Protein AF-A0A538RYV0-F1 (afdb_monomer)

Nearest PDB structures (foldseek):
  5cm3-assembly1_B  TM=8.299E-01  e=2.994E-01  Escherichia coli
  2h27-assembly2_D  TM=7.698E-01  e=1.162E+00  Escherichia coli K-12
  6in7-assembly1_B  TM=7.701E-01  e=1.162E+00  Pseudomonas aeruginosa PAO1
  2efo-assembly1_A  TM=6.725E-01  e=1.086E+00  Sulfurisphaera tokodaii str. 7
  1xsv-assembly1_B  TM=4.747E-01  e=5.512E-01  Staphylococcus aureus

pLDDT: mean 82.25, std 16.79, range [39.62, 97.19]

Sequence (95 aa):
LPVSEKVGAVKRHLLEGTPVSQLCEELGIKPTVFYSWQKLLFENAHLAFDNGRKSKGAEDAKDKKIEQLEAKLQRKNEVLAELMDSSTVLVATAA

Secondary structure (DSSP, 8-state):
--HHHHHHHHHHHHHH---HHHHHHHHT--HHHHHHHHHHHHHHHHHHHS-SHHHHHHHHHHHHHHHHHHHHHHHHHHHHHHHHHHHHHHHTT--

Mean predicted aligned error: 13.31 Å

Radius of gyration: 27.72 Å; Cα contacts (8 Å, |Δi|>4): 23; chains: 1; bounding box: 56×54×54 Å

Solvent-accessible surface area (backbone atoms only — not comparable to full-atom values): 5519 Å² total; per-residue (Å²): 130,59,69,68,55,55,51,49,54,50,45,38,35,76,75,69,63,46,56,66,67,61,56,21,62,78,68,75,48,56,66,71,57,55,52,50,51,51,49,54,47,60,74,48,42,63,63,75,68,52,77,48,70,70,52,51,58,52,49,56,52,48,52,54,49,48,55,53,49,50,53,51,50,51,52,50,52,51,54,48,49,56,48,47,66,65,46,62,64,60,62,72,75,76,117

Foldseek 3Di:
DDPVVLVVLLCCCPPVVDDLVVSCVVVVHDSVVNVVSVVVCVVCVVVVVPPCPVVVVVVVVVVVVVVVVVVVVVVVVVVVVVVVVVCVVPVVVPD

Structure (mmCIF, N/CA/C/O backbone):
data_AF-A0A538RYV0-F1
#
_entry.id   AF-A0A538RYV0-F1
#
loop_
_atom_site.group_PDB
_atom_site.id
_atom_site.type_symbol
_atom_site.label_atom_id
_atom_site.label_alt_id
_atom_site.label_comp_id
_atom_site.label_asym_id
_atom_site.label_entity_id
_atom_site.label_seq_id
_atom_site.pdbx_PDB_ins_code
_atom_site.Cartn_x
_atom_site.Cartn_y
_atom_site.Cartn_z
_atom_site.occupancy
_atom_site.B_iso_or_equiv
_atom_site.auth_seq_id
_atom_site.auth_comp_id
_atom_site.auth_asym_id
_atom_site.auth_atom_id
_atom_site.pdbx_PDB_model_num
ATOM 1 N N . LEU A 1 1 ? -8.231 -10.970 3.765 1.00 82.25 1 LEU A N 1
ATOM 2 C CA . LEU A 1 1 ? -8.798 -9.787 3.084 1.00 82.25 1 LEU A CA 1
ATOM 3 C C . LEU A 1 1 ? -7.932 -9.452 1.871 1.00 82.25 1 LEU A C 1
ATOM 5 O O . LEU A 1 1 ? -6.726 -9.252 2.054 1.00 82.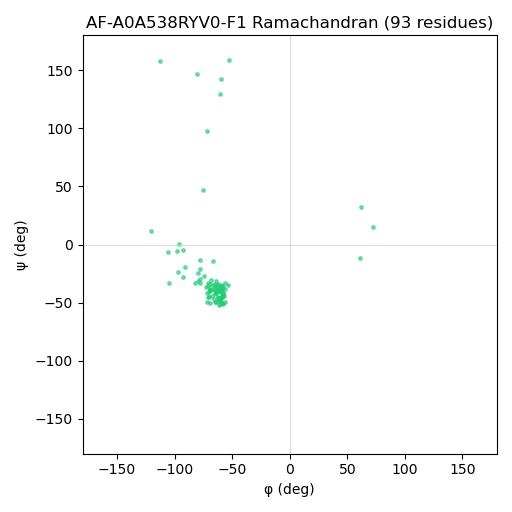25 1 LEU A O 1
ATOM 9 N N . PRO A 1 2 ? -8.500 -9.466 0.655 1.00 91.31 2 PRO A N 1
ATOM 10 C CA . PRO A 1 2 ? -7.880 -8.950 -0.563 1.00 91.31 2 PRO A CA 1
ATOM 11 C C . PRO A 1 2 ? -7.395 -7.503 -0.403 1.00 91.31 2 PRO A C 1
ATOM 13 O O . PRO A 1 2 ? -7.858 -6.766 0.466 1.00 91.31 2 PRO A O 1
ATOM 16 N N . VAL A 1 3 ? -6.456 -7.078 -1.252 1.00 90.06 3 VAL A N 1
ATOM 17 C CA . VAL A 1 3 ? -5.890 -5.716 -1.197 1.00 90.06 3 VAL A CA 1
ATOM 18 C C . VAL A 1 3 ? -6.972 -4.649 -1.389 1.00 90.06 3 VAL A C 1
ATOM 20 O O . VAL A 1 3 ? -6.967 -3.651 -0.673 1.00 90.06 3 VAL A O 1
ATOM 23 N N . SER A 1 4 ? -7.936 -4.887 -2.283 1.00 91.25 4 SER A N 1
ATOM 24 C CA . SER A 1 4 ? -9.070 -3.987 -2.529 1.00 91.25 4 SER A CA 1
ATOM 25 C C . SER A 1 4 ? -9.901 -3.724 -1.271 1.00 91.25 4 SER A C 1
ATOM 27 O O . SER A 1 4 ? -10.234 -2.577 -0.988 1.00 91.25 4 SER A O 1
ATOM 29 N N . GLU A 1 5 ? -10.180 -4.756 -0.474 1.00 93.50 5 GLU A N 1
ATOM 30 C CA . GLU A 1 5 ? -10.942 -4.626 0.773 1.00 93.50 5 GLU A CA 1
ATOM 31 C C . GLU A 1 5 ? -10.164 -3.869 1.851 1.00 93.50 5 GLU A C 1
ATOM 33 O O . GLU A 1 5 ? -10.738 -3.032 2.546 1.00 93.50 5 GLU A O 1
ATOM 38 N N . LYS A 1 6 ? -8.846 -4.095 1.959 1.00 94.25 6 LYS A N 1
ATOM 39 C CA . LYS A 1 6 ? -7.985 -3.332 2.882 1.00 94.25 6 LYS A CA 1
ATOM 40 C C . LYS A 1 6 ? -8.007 -1.842 2.546 1.00 94.25 6 LYS A C 1
ATOM 42 O O . LYS A 1 6 ? -8.197 -1.010 3.429 1.00 94.25 6 LYS A O 1
ATOM 47 N N . VAL A 1 7 ? -7.843 -1.513 1.262 1.00 93.81 7 VAL A N 1
ATOM 48 C CA . VAL A 1 7 ? -7.885 -0.129 0.766 1.00 93.81 7 VAL A CA 1
ATOM 49 C C . VAL A 1 7 ? -9.271 0.476 0.982 1.00 93.81 7 VAL A C 1
ATOM 51 O O . VAL A 1 7 ? -9.369 1.612 1.439 1.00 93.81 7 VAL A O 1
ATOM 54 N N . GLY A 1 8 ? -10.339 -0.285 0.730 1.00 95.12 8 GLY A N 1
ATOM 55 C CA . GLY A 1 8 ? -11.714 0.134 0.993 1.00 95.12 8 GLY A CA 1
ATOM 56 C C . GLY A 1 8 ? -11.959 0.467 2.466 1.00 95.12 8 GLY A C 1
ATOM 57 O O . GLY A 1 8 ? -12.526 1.513 2.766 1.00 95.12 8 GLY A O 1
ATOM 58 N N . ALA A 1 9 ? -11.475 -0.362 3.394 1.00 95.50 9 ALA A N 1
ATOM 59 C CA . ALA A 1 9 ? -11.584 -0.103 4.829 1.00 95.50 9 ALA A CA 1
ATOM 60 C C . ALA A 1 9 ? -10.867 1.195 5.239 1.00 95.50 9 ALA A C 1
ATOM 62 O O . ALA A 1 9 ? -11.445 2.035 5.928 1.00 95.50 9 ALA A O 1
ATOM 63 N N . VAL A 1 10 ? -9.628 1.389 4.774 1.00 95.31 10 VAL A N 1
ATOM 64 C CA . VAL A 1 10 ? -8.856 2.610 5.058 1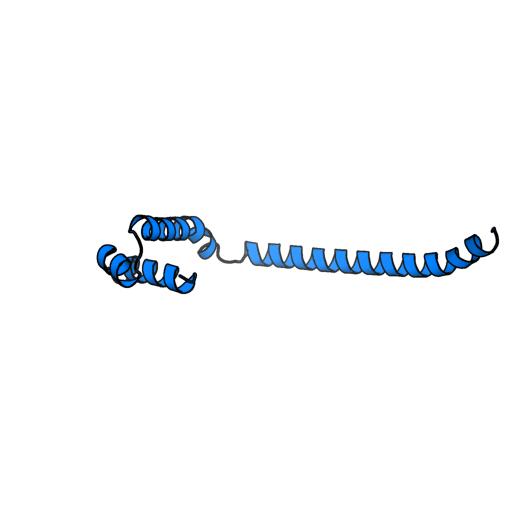.00 95.31 10 VAL A CA 1
ATOM 65 C C . VAL A 1 10 ? -9.526 3.841 4.434 1.00 95.31 10 VAL A C 1
ATOM 67 O O . VAL A 1 10 ? -9.599 4.888 5.075 1.00 95.31 10 VAL A O 1
ATOM 70 N N . LYS A 1 11 ? -10.090 3.715 3.227 1.00 96.00 11 LYS A N 1
ATOM 71 C CA . LYS A 1 11 ? -10.844 4.782 2.555 1.00 96.00 11 LYS A CA 1
ATOM 72 C C . LYS A 1 11 ? -12.085 5.199 3.351 1.00 96.00 11 LYS A C 1
ATOM 74 O O . LYS A 1 11 ? -12.264 6.394 3.568 1.00 96.00 11 LYS A O 1
ATOM 79 N N . ARG A 1 12 ? -12.906 4.244 3.806 1.00 95.75 12 ARG A N 1
ATOM 80 C CA . ARG A 1 12 ? -14.115 4.523 4.608 1.00 95.75 12 ARG A CA 1
ATOM 81 C C . ARG A 1 12 ? -13.778 5.291 5.886 1.00 95.75 12 ARG A C 1
ATOM 83 O O . ARG A 1 12 ? -14.423 6.282 6.209 1.00 95.75 12 ARG A O 1
ATOM 90 N N . HIS A 1 13 ? -12.705 4.905 6.573 1.00 96.12 13 HIS A N 1
ATOM 91 C CA . HIS A 1 13 ? -12.263 5.641 7.755 1.00 96.12 13 HIS A CA 1
ATOM 92 C C . HIS A 1 13 ? -11.819 7.076 7.430 1.00 96.12 13 HIS A C 1
ATOM 94 O O . HIS A 1 13 ? -12.257 8.019 8.082 1.00 96.12 13 HIS A O 1
ATOM 100 N N . LEU A 1 14 ? -10.952 7.244 6.425 1.00 93.62 14 LEU A N 1
ATOM 101 C CA . LEU A 1 14 ? -10.293 8.525 6.151 1.00 93.62 14 LEU A CA 1
ATOM 102 C C . LEU A 1 14 ? -11.164 9.534 5.392 1.00 93.62 14 LEU A C 1
ATOM 104 O O . LEU A 1 14 ? -10.974 10.733 5.570 1.00 93.62 14 LEU A O 1
ATOM 108 N N . LEU A 1 15 ? -12.074 9.075 4.529 1.00 94.94 15 LEU A N 1
ATOM 109 C CA . LEU A 1 15 ? -12.904 9.952 3.691 1.00 94.94 15 LEU A CA 1
ATOM 110 C C . LEU A 1 15 ? -14.346 10.063 4.180 1.00 94.94 15 LEU A C 1
ATOM 112 O O . LEU A 1 15 ? -14.963 11.110 4.012 1.00 94.94 15 LEU A O 1
ATOM 116 N N . GLU A 1 16 ? -14.888 8.994 4.760 1.00 94.69 16 GLU A N 1
ATOM 117 C CA . GLU A 1 16 ? -16.296 8.922 5.172 1.00 94.69 16 GLU A CA 1
ATOM 118 C C . GLU A 1 16 ? -16.448 9.043 6.698 1.00 94.69 16 GLU A C 1
ATOM 120 O O . GLU A 1 16 ? -17.562 9.143 7.206 1.00 94.69 16 GLU A O 1
ATOM 125 N N . GLY A 1 17 ? -15.335 9.060 7.444 1.00 93.56 17 GLY A N 1
ATOM 126 C CA . GLY A 1 17 ? -15.325 9.234 8.896 1.00 93.56 17 GLY A CA 1
ATOM 127 C C . GLY A 1 17 ? -15.823 8.017 9.676 1.00 93.56 17 GLY A C 1
ATOM 128 O O . GLY A 1 17 ? -16.124 8.140 10.863 1.00 93.56 17 GLY A O 1
ATOM 129 N N . THR A 1 18 ? -15.922 6.840 9.045 1.00 95.12 18 THR A N 1
ATOM 130 C CA . THR A 1 18 ? -16.379 5.623 9.729 1.00 95.12 18 THR A CA 1
ATOM 131 C C . THR A 1 18 ? -15.435 5.278 10.890 1.00 95.12 18 THR A C 1
ATOM 133 O O . THR A 1 18 ? -14.220 5.204 10.675 1.00 95.12 18 THR A O 1
ATOM 136 N N . PRO A 1 19 ? -15.936 5.036 12.115 1.00 96.44 19 PRO A N 1
ATOM 137 C CA . PRO A 1 19 ? -15.091 4.675 13.249 1.00 96.44 19 PRO A CA 1
ATOM 138 C C . PRO A 1 19 ? -14.299 3.383 13.016 1.00 96.44 19 PRO A C 1
ATOM 140 O O . PRO A 1 19 ? -14.814 2.403 12.475 1.00 96.44 19 PRO A O 1
ATOM 143 N N . VAL A 1 20 ? -13.050 3.346 13.495 1.00 94.94 20 VAL A N 1
ATOM 144 C CA . VAL A 1 20 ? -12.187 2.154 13.391 1.00 94.94 20 VAL A CA 1
ATOM 145 C C . VAL A 1 20 ? -12.792 0.955 14.123 1.00 94.94 20 VAL A C 1
ATOM 147 O O . VAL A 1 20 ? -12.653 -0.165 13.644 1.00 94.94 20 VAL A O 1
ATOM 150 N N . SER A 1 21 ? -13.478 1.171 15.251 1.00 94.00 21 SER A N 1
ATOM 151 C CA . SER A 1 21 ? -14.157 0.108 16.005 1.00 94.00 21 SER A CA 1
ATOM 152 C C . SER A 1 21 ? -15.195 -0.617 15.150 1.00 94.00 21 SER A C 1
ATOM 154 O O . SER A 1 21 ? -15.118 -1.833 15.013 1.00 94.00 21 SER A O 1
ATOM 156 N N . GLN A 1 22 ? -16.076 0.139 14.492 1.00 96.06 22 GLN A N 1
ATOM 157 C CA . GLN A 1 22 ? -17.096 -0.399 13.596 1.00 96.06 22 GLN A CA 1
ATOM 158 C C . GLN A 1 22 ? -16.465 -1.162 12.421 1.00 96.06 22 GLN A C 1
ATOM 160 O O . GLN A 1 22 ? -16.849 -2.291 12.133 1.00 96.06 22 GLN A O 1
ATOM 165 N N . LEU A 1 23 ? -15.443 -0.589 11.776 1.00 95.44 23 LEU A N 1
ATOM 166 C CA . LEU A 1 23 ? -14.732 -1.258 10.680 1.00 95.44 23 LEU A CA 1
ATOM 167 C C . LEU A 1 23 ? -14.057 -2.560 11.127 1.00 95.44 23 LEU A C 1
ATOM 169 O O . LEU A 1 23 ? -14.024 -3.534 10.378 1.00 95.44 23 LEU A O 1
ATOM 173 N N . CYS A 1 24 ? -13.496 -2.577 12.336 1.00 95.62 24 CYS A N 1
ATOM 174 C CA . CYS A 1 24 ? -12.842 -3.753 12.893 1.00 95.62 24 CYS A CA 1
ATOM 175 C C . CYS A 1 24 ? -13.842 -4.865 13.226 1.00 95.62 24 CYS A C 1
ATOM 177 O O . CYS A 1 24 ? -13.547 -6.028 12.957 1.00 95.62 24 CYS A O 1
ATOM 179 N N . GLU A 1 25 ? -15.016 -4.513 13.755 1.00 96.12 25 GLU A N 1
ATOM 180 C CA . GLU A 1 25 ? -16.113 -5.448 14.022 1.00 96.12 25 GLU A CA 1
ATOM 181 C C . GLU A 1 25 ? -16.675 -6.046 12.727 1.00 96.12 25 GLU A C 1
ATOM 183 O O . GLU A 1 25 ? -16.740 -7.268 12.605 1.00 96.12 25 GLU A O 1
ATOM 188 N N . GLU A 1 26 ? -16.986 -5.212 11.728 1.00 94.62 26 GLU A N 1
ATOM 189 C CA . GLU A 1 26 ? -17.499 -5.651 10.419 1.00 94.62 26 GLU A CA 1
ATOM 190 C C . GLU A 1 26 ? -16.542 -6.616 9.705 1.00 94.62 26 GLU A C 1
ATOM 192 O O . GLU A 1 26 ? -16.968 -7.587 9.081 1.00 94.62 26 GLU A O 1
ATOM 197 N N . LEU A 1 27 ? -15.237 -6.341 9.776 1.00 94.31 27 LEU A N 1
ATOM 198 C CA . LEU A 1 27 ? -14.207 -7.104 9.068 1.00 94.31 27 LEU A CA 1
ATOM 199 C C . LEU A 1 27 ? -13.610 -8.242 9.912 1.00 94.31 27 LEU A C 1
ATOM 201 O O . LEU A 1 27 ? -12.767 -8.987 9.409 1.00 94.31 27 LEU A O 1
ATOM 205 N N . GLY A 1 28 ? -13.995 -8.366 11.186 1.00 95.50 28 GLY A N 1
ATOM 206 C CA . GLY A 1 28 ? -13.449 -9.359 12.114 1.00 95.50 28 GLY A CA 1
ATOM 207 C C . GLY A 1 28 ? -11.945 -9.205 12.374 1.00 95.50 28 GLY A C 1
ATOM 208 O O . GLY A 1 28 ? -11.238 -10.199 12.558 1.00 95.50 28 GLY A O 1
ATOM 209 N N . ILE A 1 29 ? -11.425 -7.975 12.353 1.00 96.44 29 ILE A N 1
ATOM 210 C CA . ILE A 1 29 ? -9.993 -7.681 12.515 1.00 96.44 29 ILE A CA 1
ATOM 211 C C . ILE A 1 29 ? -9.704 -6.940 13.819 1.00 96.44 29 ILE A C 1
ATOM 213 O O . ILE A 1 29 ? -10.552 -6.267 14.391 1.00 96.44 29 ILE A O 1
ATOM 217 N N . LYS A 1 30 ? -8.452 -7.018 14.279 1.00 95.56 30 LYS A N 1
ATOM 218 C CA . LYS A 1 30 ? -7.975 -6.208 15.407 1.00 95.56 30 LYS A CA 1
ATOM 219 C C . LYS A 1 30 ? -7.616 -4.790 14.933 1.00 95.56 30 LYS A C 1
ATOM 221 O O . LYS A 1 30 ? -7.034 -4.665 13.852 1.00 95.56 30 LYS A O 1
ATOM 226 N N . PRO A 1 31 ? -7.807 -3.742 15.758 1.00 95.69 31 PRO A N 1
ATOM 227 C CA . PRO A 1 31 ? -7.409 -2.372 15.413 1.00 95.69 31 PRO A CA 1
ATOM 228 C C . PRO A 1 31 ? -5.937 -2.232 15.004 1.00 95.69 31 PRO A C 1
ATOM 230 O O . PRO A 1 31 ? -5.613 -1.481 14.091 1.00 95.69 31 PRO A O 1
ATOM 233 N N . THR A 1 32 ? -5.034 -3.008 15.614 1.00 96.81 32 THR A N 1
ATOM 234 C CA . THR A 1 32 ? -3.604 -3.025 15.252 1.00 96.81 32 THR A CA 1
ATOM 235 C C . THR A 1 32 ? -3.365 -3.399 13.788 1.00 96.81 32 THR A C 1
ATOM 237 O O . THR A 1 32 ? -2.469 -2.852 13.146 1.00 96.81 32 THR A O 1
ATOM 240 N N . VAL A 1 33 ? -4.191 -4.291 13.237 1.00 95.94 33 VAL A N 1
ATOM 241 C CA . VAL A 1 33 ? -4.129 -4.703 11.832 1.00 95.94 33 VAL A CA 1
ATOM 242 C C . VAL A 1 33 ? -4.598 -3.561 10.930 1.00 95.94 33 VAL A C 1
ATOM 244 O O . VAL A 1 33 ? -3.906 -3.238 9.967 1.00 95.94 33 VAL A O 1
ATOM 247 N N . PHE A 1 34 ? -5.700 -2.891 11.271 1.00 97.19 34 PHE A N 1
ATOM 248 C CA . PHE A 1 34 ? -6.166 -1.710 10.539 1.00 97.19 34 PHE A CA 1
ATOM 249 C C . PHE A 1 34 ? -5.085 -0.617 10.463 1.00 97.19 34 PHE A C 1
ATOM 251 O O . PHE A 1 34 ? -4.740 -0.154 9.374 1.00 97.19 34 PHE A O 1
ATOM 258 N N . TYR A 1 35 ? -4.473 -0.268 11.599 1.00 96.75 35 TYR A N 1
ATOM 259 C CA . TYR A 1 35 ? -3.422 0.753 11.636 1.00 96.75 35 TYR A CA 1
ATOM 260 C C . TYR A 1 35 ? -2.173 0.356 10.840 1.00 96.75 35 TYR A C 1
ATOM 262 O O . TYR A 1 35 ? -1.526 1.217 10.245 1.00 96.75 35 TYR A O 1
ATOM 270 N 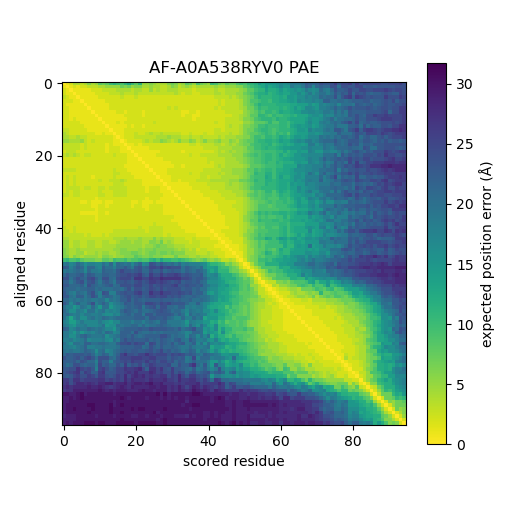N . SER A 1 36 ? -1.844 -0.938 10.757 1.00 96.69 36 SER A N 1
ATOM 271 C CA . SER A 1 36 ? -0.743 -1.401 9.901 1.00 96.69 36 SER A CA 1
ATOM 272 C C . SER A 1 36 ? -1.012 -1.159 8.412 1.00 96.69 36 SER A C 1
ATOM 274 O O . SER A 1 36 ? -0.095 -0.807 7.673 1.00 96.69 36 SER A O 1
ATOM 276 N N . TRP A 1 37 ? -2.267 -1.279 7.966 1.00 96.19 37 TRP A N 1
ATOM 277 C CA . TRP A 1 37 ? -2.640 -0.975 6.583 1.00 96.19 37 TRP A CA 1
ATOM 278 C C . TRP A 1 37 ? -2.615 0.522 6.315 1.00 96.19 37 TRP A C 1
ATOM 280 O O . TRP A 1 37 ? -2.114 0.942 5.276 1.00 96.19 37 TRP A O 1
ATOM 290 N N . GLN A 1 38 ? -3.109 1.325 7.260 1.00 95.19 38 GLN A N 1
ATOM 291 C CA . GLN A 1 38 ? -3.039 2.781 7.171 1.00 95.19 38 GLN A CA 1
ATOM 292 C C . GLN A 1 38 ? -1.581 3.252 7.066 1.00 95.19 38 GLN A C 1
ATOM 294 O O . GLN A 1 38 ? -1.258 4.052 6.191 1.00 95.19 38 GLN A O 1
ATOM 299 N N . LYS A 1 39 ? -0.687 2.704 7.900 1.00 95.69 39 LYS A N 1
ATOM 300 C CA . LYS A 1 39 ? 0.756 2.975 7.843 1.00 95.69 39 LYS A CA 1
ATOM 301 C C . LYS A 1 39 ? 1.338 2.618 6.478 1.00 95.69 39 LYS A C 1
ATOM 303 O O . LYS A 1 39 ? 1.958 3.468 5.849 1.00 95.69 39 LYS A O 1
ATOM 308 N N . LEU A 1 40 ? 1.075 1.403 5.997 1.00 93.81 40 LEU A N 1
ATOM 309 C CA . LEU A 1 40 ? 1.565 0.938 4.700 1.00 93.81 40 LEU A CA 1
ATOM 310 C C . LEU A 1 40 ? 1.073 1.824 3.543 1.00 93.81 40 LEU A C 1
ATOM 312 O O . LEU A 1 40 ? 1.835 2.105 2.620 1.00 93.81 40 LEU A O 1
ATOM 316 N N . LEU A 1 41 ? -0.182 2.284 3.591 1.00 93.19 41 LEU A N 1
ATOM 317 C CA . LEU A 1 41 ? -0.731 3.190 2.583 1.00 93.19 41 LEU A CA 1
ATOM 318 C C . LEU A 1 41 ? 0.060 4.497 2.538 1.00 93.19 41 LEU A C 1
ATOM 320 O O . LEU A 1 41 ? 0.501 4.894 1.465 1.00 93.19 41 LEU A O 1
ATOM 324 N N . PHE A 1 42 ? 0.264 5.153 3.682 1.00 92.69 42 PHE A N 1
ATOM 325 C CA . PHE A 1 42 ? 0.976 6.431 3.727 1.00 92.69 42 PHE A CA 1
ATOM 326 C C . PHE A 1 42 ? 2.465 6.297 3.415 1.00 92.69 42 PHE A C 1
ATOM 328 O O . PHE A 1 42 ? 3.021 7.164 2.744 1.00 92.69 42 PHE A O 1
ATOM 335 N N . GLU A 1 43 ? 3.093 5.189 3.812 1.00 93.62 43 GLU A N 1
ATOM 336 C CA . GLU A 1 43 ? 4.471 4.878 3.426 1.00 93.62 43 GLU A CA 1
ATOM 337 C C . GLU A 1 43 ? 4.627 4.792 1.910 1.00 93.62 43 GLU A C 1
ATOM 339 O O . GLU A 1 43 ? 5.631 5.257 1.394 1.00 93.62 43 GLU A O 1
ATOM 344 N N . ASN A 1 44 ? 3.631 4.277 1.186 1.00 89.31 44 ASN A N 1
ATOM 345 C CA . ASN A 1 44 ? 3.672 4.151 -0.273 1.00 89.31 44 ASN A CA 1
ATOM 346 C C . ASN A 1 44 ? 2.942 5.285 -1.011 1.00 89.31 44 ASN A C 1
ATOM 348 O O . ASN A 1 44 ? 3.015 5.360 -2.235 1.00 89.31 44 ASN A O 1
ATOM 352 N N . ALA A 1 45 ? 2.258 6.188 -0.302 1.00 87.19 45 ALA A N 1
ATOM 353 C CA . ALA A 1 45 ? 1.426 7.222 -0.915 1.00 87.19 45 ALA A CA 1
ATOM 354 C C . ALA A 1 45 ? 2.237 8.145 -1.832 1.00 87.19 45 ALA A C 1
ATOM 356 O O . ALA A 1 45 ? 1.758 8.525 -2.895 1.00 87.19 45 ALA A O 1
ATOM 357 N N . HIS A 1 46 ? 3.486 8.446 -1.468 1.00 85.06 46 HIS A N 1
ATOM 358 C CA . HIS A 1 46 ? 4.392 9.257 -2.282 1.00 85.06 46 HIS A CA 1
ATOM 359 C C . HIS A 1 46 ? 4.591 8.696 -3.701 1.00 85.06 46 HIS A C 1
ATOM 361 O O . HIS A 1 46 ? 4.684 9.474 -4.644 1.00 85.06 46 HIS A O 1
ATOM 367 N N . LEU A 1 47 ? 4.565 7.369 -3.874 1.00 86.25 47 LEU A N 1
ATOM 368 C CA . LEU A 1 47 ? 4.677 6.721 -5.184 1.00 86.25 47 LEU A CA 1
ATOM 369 C C . LEU A 1 47 ? 3.452 6.980 -6.069 1.00 86.25 47 LEU A C 1
ATOM 371 O O . LEU A 1 47 ? 3.582 7.039 -7.284 1.00 86.25 47 LEU A O 1
ATOM 375 N N . ALA A 1 48 ? 2.269 7.157 -5.475 1.00 81.81 48 ALA A N 1
ATOM 376 C CA . ALA A 1 48 ? 1.055 7.488 -6.220 1.00 81.81 48 ALA A CA 1
ATOM 377 C C . ALA A 1 48 ? 1.044 8.951 -6.699 1.00 81.81 48 ALA A C 1
ATOM 379 O O . ALA A 1 48 ? 0.406 9.265 -7.702 1.00 81.81 48 ALA A O 1
ATOM 380 N N . PHE A 1 49 ? 1.747 9.842 -5.990 1.00 80.19 49 PHE A N 1
ATOM 381 C CA . PHE A 1 49 ? 1.886 11.256 -6.357 1.00 80.19 49 PHE A CA 1
ATOM 382 C C . PHE A 1 49 ? 3.112 11.533 -7.235 1.00 80.19 49 PHE A C 1
ATOM 384 O O . PHE A 1 49 ? 3.149 12.555 -7.926 1.00 80.19 49 PHE A O 1
ATOM 391 N N . ASP A 1 50 ? 4.101 10.637 -7.243 1.00 77.81 50 ASP A N 1
ATOM 392 C CA . ASP A 1 50 ? 5.192 10.676 -8.209 1.00 77.81 50 ASP A CA 1
ATOM 393 C C . ASP A 1 50 ? 4.632 10.258 -9.573 1.00 77.81 50 ASP A C 1
ATOM 395 O O . ASP A 1 50 ? 4.376 9.091 -9.854 1.00 77.81 50 ASP A O 1
ATOM 399 N N . ASN A 1 51 ? 4.322 11.262 -10.390 1.00 62.31 51 ASN A N 1
ATOM 400 C CA . ASN A 1 51 ? 3.354 11.221 -11.484 1.00 62.31 51 ASN A CA 1
ATOM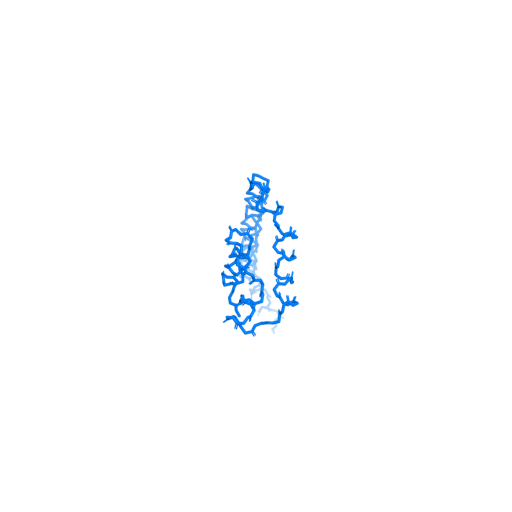 401 C C . ASN A 1 51 ? 3.857 10.465 -12.736 1.00 62.31 51 ASN A C 1
ATOM 403 O O . ASN A 1 51 ? 3.800 10.989 -13.850 1.00 62.31 51 ASN A O 1
ATOM 407 N N . GLY A 1 52 ? 4.438 9.273 -12.560 1.00 57.19 52 GLY A N 1
ATOM 408 C CA . GLY A 1 52 ? 4.810 8.290 -13.582 1.00 57.19 52 GLY A CA 1
ATOM 409 C C . GLY A 1 52 ? 5.836 8.729 -14.633 1.00 57.19 52 GLY A C 1
ATOM 410 O O . GLY A 1 52 ? 6.354 7.881 -15.354 1.00 57.19 52 GLY A O 1
ATOM 411 N N . ARG A 1 53 ? 6.176 10.020 -14.746 1.00 57.31 53 ARG A N 1
ATOM 412 C CA . ARG A 1 53 ? 7.026 10.552 -15.828 1.00 57.31 53 ARG A CA 1
ATOM 413 C C . ARG A 1 53 ? 8.458 10.041 -15.761 1.00 57.31 53 ARG A C 1
ATOM 415 O O . ARG A 1 53 ? 9.058 9.818 -16.804 1.00 57.31 53 ARG A O 1
ATOM 422 N N . LYS A 1 54 ? 8.997 9.836 -14.557 1.00 56.22 54 LYS A N 1
ATOM 423 C CA . LYS A 1 54 ? 10.317 9.211 -14.382 1.00 56.22 54 LYS A CA 1
ATOM 424 C C . LYS A 1 54 ? 10.247 7.683 -14.450 1.00 56.22 54 LYS A C 1
ATOM 426 O O . LYS A 1 54 ? 11.174 7.074 -14.970 1.00 56.22 54 LYS A O 1
ATOM 431 N N . SER A 1 55 ? 9.144 7.081 -13.990 1.00 58.56 55 SER A N 1
ATOM 432 C CA . SER A 1 55 ? 8.948 5.625 -13.996 1.00 58.56 55 SER A CA 1
ATOM 433 C C . SER A 1 55 ? 8.786 5.073 -15.408 1.00 58.56 55 SER A C 1
ATOM 435 O O . SER A 1 55 ? 9.548 4.194 -15.772 1.00 58.56 55 SER A O 1
ATOM 437 N N . LYS A 1 56 ? 7.901 5.642 -16.242 1.00 59.44 56 LYS A N 1
ATOM 438 C CA . LYS A 1 56 ? 7.691 5.174 -17.625 1.00 59.44 56 LYS A CA 1
ATOM 439 C C . LYS A 1 56 ? 8.962 5.224 -18.464 1.00 59.44 56 LYS A C 1
ATOM 441 O O . LYS A 1 56 ? 9.299 4.247 -19.103 1.00 59.44 56 LYS A O 1
ATOM 446 N N . GLY A 1 57 ? 9.722 6.320 -18.403 1.00 62.19 57 GLY A N 1
ATOM 447 C CA . GLY A 1 57 ? 10.985 6.409 -19.144 1.00 62.19 57 GLY A CA 1
ATOM 448 C C . GLY A 1 57 ? 12.045 5.407 -18.665 1.00 62.19 57 GLY A C 1
ATOM 449 O O . GLY A 1 57 ? 12.824 4.903 -19.470 1.00 62.19 57 GLY A O 1
ATOM 450 N N . ALA A 1 58 ? 12.079 5.103 -17.364 1.00 63.41 58 ALA A N 1
ATOM 451 C CA . ALA A 1 58 ? 12.997 4.117 -16.798 1.00 63.41 58 ALA A CA 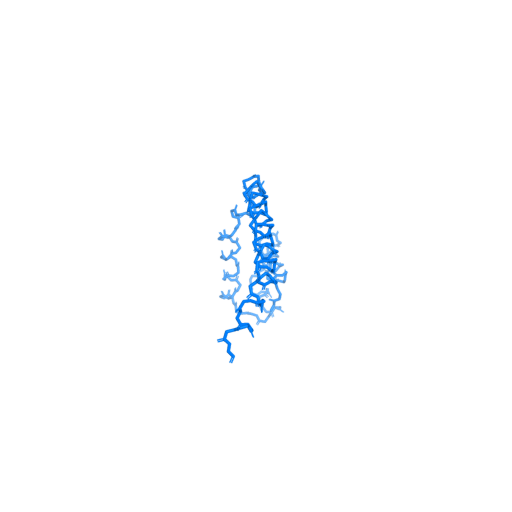1
ATOM 452 C C . ALA A 1 58 ? 12.543 2.667 -17.042 1.00 63.41 58 ALA A C 1
ATOM 454 O O . ALA A 1 58 ? 13.387 1.788 -17.193 1.00 63.41 58 ALA A O 1
ATOM 455 N N . GLU A 1 59 ? 11.237 2.421 -17.070 1.00 68.12 59 GLU A N 1
ATOM 456 C CA . GLU A 1 59 ? 10.601 1.137 -17.368 1.00 68.12 59 GLU A CA 1
ATOM 457 C C . GLU A 1 59 ? 10.748 0.814 -18.860 1.00 68.12 59 GLU A C 1
ATOM 459 O O . GLU A 1 59 ? 11.375 -0.186 -19.190 1.00 68.12 59 GLU A O 1
ATOM 464 N N . ASP A 1 60 ? 10.414 1.754 -19.751 1.00 74.50 60 ASP A N 1
ATOM 465 C CA . ASP A 1 60 ? 10.647 1.646 -21.198 1.00 74.50 60 ASP A CA 1
ATOM 466 C C . ASP A 1 60 ? 12.132 1.397 -21.528 1.00 74.50 60 ASP A C 1
ATOM 468 O O . ASP A 1 60 ? 12.474 0.655 -22.451 1.00 74.50 60 ASP A O 1
ATOM 472 N N . ALA A 1 61 ? 13.055 2.024 -20.788 1.00 77.00 61 ALA A N 1
ATOM 473 C CA . ALA A 1 61 ? 14.491 1.809 -20.970 1.00 77.00 61 ALA A CA 1
ATOM 474 C C . ALA A 1 61 ? 14.954 0.424 -20.487 1.00 77.00 61 ALA A C 1
ATOM 476 O O . ALA A 1 61 ? 15.884 -0.145 -21.067 1.00 77.00 61 ALA A O 1
ATOM 477 N N . LYS A 1 62 ? 14.333 -0.119 -19.433 1.00 81.62 62 LYS A N 1
ATOM 478 C CA . LYS A 1 62 ? 14.594 -1.484 -18.958 1.00 81.62 62 LYS A CA 1
ATOM 479 C C . LYS A 1 62 ? 14.043 -2.509 -19.939 1.00 81.62 62 LYS A C 1
ATOM 481 O O . LYS A 1 62 ? 14.790 -3.410 -20.305 1.00 81.62 62 LYS A O 1
ATOM 486 N N . ASP A 1 63 ? 12.824 -2.318 -20.426 1.00 83.62 63 ASP A N 1
ATOM 487 C CA . ASP A 1 63 ? 12.172 -3.223 -21.374 1.00 83.62 63 ASP A CA 1
ATOM 488 C C . ASP A 1 63 ? 12.950 -3.298 -22.690 1.00 83.62 63 ASP A C 1
ATOM 490 O O . ASP A 1 63 ? 13.301 -4.386 -23.144 1.00 83.62 63 ASP A O 1
ATOM 494 N N . LYS A 1 64 ? 13.389 -2.151 -23.227 1.00 86.06 64 LYS A N 1
ATOM 495 C CA . LYS A 1 64 ? 14.295 -2.120 -24.391 1.00 86.06 64 LYS A CA 1
ATOM 496 C C . LYS A 1 64 ? 15.605 -2.8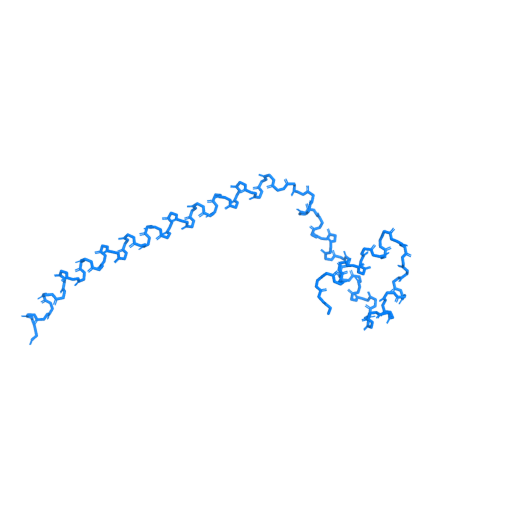62 -24.145 1.00 86.06 64 LYS A C 1
ATOM 498 O O . LYS A 1 64 ? 16.162 -3.468 -25.059 1.00 86.06 64 LYS A O 1
ATOM 503 N N . LYS A 1 65 ? 16.150 -2.789 -22.929 1.00 88.88 65 LYS A N 1
ATOM 504 C CA . LYS A 1 65 ? 17.397 -3.480 -22.586 1.00 88.88 65 LYS A CA 1
ATOM 505 C C . LYS A 1 65 ? 17.186 -4.987 -22.458 1.00 88.88 65 LYS A C 1
ATOM 507 O O . LYS A 1 65 ? 18.075 -5.735 -22.854 1.00 88.88 65 LYS A O 1
ATOM 512 N N . ILE A 1 66 ? 16.039 -5.417 -21.938 1.00 91.19 66 ILE A N 1
ATOM 513 C CA . ILE A 1 66 ? 15.639 -6.826 -21.888 1.00 91.19 66 ILE A CA 1
ATOM 514 C C . ILE A 1 66 ? 15.530 -7.368 -23.314 1.00 91.19 66 ILE A C 1
ATOM 516 O O . ILE A 1 66 ? 16.239 -8.315 -23.639 1.00 91.19 66 ILE A O 1
ATOM 520 N N . GLU A 1 67 ? 14.789 -6.691 -24.191 1.00 92.50 67 GLU A N 1
ATOM 521 C CA . GLU A 1 67 ? 14.615 -7.095 -25.592 1.00 92.50 67 GLU A CA 1
ATOM 522 C C . GLU A 1 67 ? 15.961 -7.212 -26.334 1.00 92.50 67 GLU A C 1
ATOM 524 O O . GLU A 1 67 ? 16.242 -8.201 -27.014 1.00 92.50 67 GLU A O 1
ATOM 529 N N . GLN A 1 68 ? 16.866 -6.242 -26.147 1.00 92.25 68 GLN A N 1
ATOM 530 C CA . GLN A 1 68 ? 18.213 -6.293 -26.729 1.00 92.25 68 GLN A CA 1
ATOM 531 C C . GLN A 1 68 ? 19.050 -7.467 -26.207 1.00 92.25 68 GLN A C 1
ATOM 533 O O . GLN A 1 68 ? 19.825 -8.067 -26.960 1.00 92.25 68 GLN A O 1
ATOM 538 N N . LEU A 1 69 ? 18.952 -7.768 -24.911 1.00 93.81 69 LEU A N 1
ATOM 539 C CA . LEU A 1 69 ? 19.681 -8.875 -24.303 1.00 93.81 69 LEU A CA 1
ATOM 540 C C . LEU A 1 69 ? 19.123 -10.219 -24.768 1.00 93.81 69 LEU A C 1
ATOM 542 O O . LEU A 1 69 ? 19.918 -11.095 -25.101 1.00 93.81 69 LEU A O 1
ATOM 546 N N . GLU A 1 70 ? 17.803 -10.356 -24.866 1.00 92.50 70 GLU A N 1
ATOM 547 C CA . GLU A 1 70 ? 17.129 -11.542 -25.397 1.00 92.50 70 GLU A CA 1
ATOM 548 C C . GLU A 1 70 ? 17.509 -11.792 -26.859 1.00 92.50 70 GLU A C 1
ATOM 550 O O . GLU A 1 70 ? 17.954 -12.890 -27.192 1.00 92.50 70 GLU A O 1
ATOM 555 N N . ALA A 1 71 ? 17.479 -10.765 -27.715 1.00 92.25 71 ALA A N 1
ATOM 556 C CA . ALA A 1 71 ? 17.916 -10.878 -29.108 1.00 92.25 71 ALA A CA 1
ATOM 557 C C . ALA A 1 71 ? 19.395 -11.289 -29.222 1.00 92.25 71 ALA A C 1
ATOM 559 O O . ALA A 1 71 ? 19.775 -12.110 -30.062 1.00 92.25 71 ALA A O 1
ATOM 560 N N . LYS A 1 72 ? 20.257 -10.752 -28.349 1.00 90.62 72 LYS A N 1
ATOM 561 C CA . LYS A 1 72 ? 21.678 -11.122 -28.307 1.00 90.62 72 LYS A CA 1
ATOM 562 C C . LYS A 1 72 ? 21.877 -12.564 -27.849 1.00 90.62 72 LYS A C 1
ATOM 564 O O . LYS A 1 72 ? 22.781 -13.233 -28.348 1.00 90.62 72 LYS A O 1
ATOM 569 N N . LEU A 1 73 ? 21.077 -13.023 -26.893 1.00 91.50 73 LEU A N 1
ATOM 570 C CA . LEU A 1 73 ? 21.111 -14.388 -26.383 1.00 91.50 73 LEU A CA 1
ATOM 571 C C . LEU A 1 73 ? 20.641 -15.362 -27.470 1.00 91.50 73 LEU A C 1
ATOM 573 O O . LEU A 1 73 ? 21.346 -16.325 -27.754 1.00 91.50 73 LEU A O 1
ATOM 577 N N . GLN A 1 74 ? 19.555 -15.033 -28.171 1.00 90.31 74 GLN A N 1
ATOM 578 C CA . GLN A 1 74 ? 19.051 -15.816 -29.296 1.00 90.31 74 GLN A CA 1
ATOM 579 C C . GLN A 1 74 ? 20.081 -15.939 -30.422 1.00 90.31 74 GLN A C 1
ATOM 581 O O . GLN A 1 74 ? 20.392 -17.046 -30.849 1.00 90.31 74 GLN A O 1
ATOM 586 N N . ARG A 1 75 ? 20.696 -14.825 -30.839 1.00 86.62 75 ARG A N 1
ATOM 587 C CA . ARG A 1 75 ? 21.752 -14.844 -31.861 1.00 86.62 75 ARG A CA 1
ATOM 588 C C . ARG A 1 75 ? 22.956 -15.683 -31.434 1.00 86.62 75 ARG A C 1
ATOM 590 O O . ARG A 1 75 ? 23.547 -16.382 -32.249 1.00 86.62 75 ARG A O 1
ATOM 597 N N . LYS A 1 76 ? 23.356 -15.598 -30.162 1.00 84.56 76 LYS A N 1
ATOM 598 C CA . LYS A 1 76 ? 24.445 -16.428 -29.633 1.00 84.56 76 LYS A CA 1
ATOM 599 C C . LYS A 1 76 ? 24.080 -17.908 -29.649 1.00 84.56 76 LYS A C 1
ATOM 601 O O . LYS A 1 76 ? 24.942 -18.702 -29.996 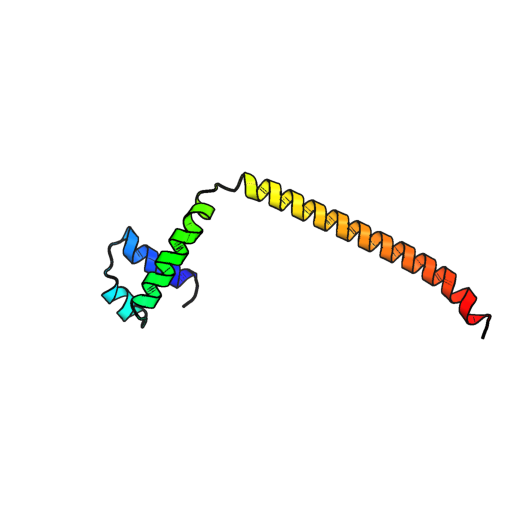1.00 84.56 76 LYS A O 1
ATOM 606 N N . ASN A 1 77 ? 22.843 -18.256 -29.299 1.00 84.38 77 ASN A N 1
ATOM 607 C CA . ASN A 1 77 ? 22.354 -19.633 -29.339 1.00 84.38 77 ASN A CA 1
ATOM 608 C C . ASN A 1 77 ? 22.310 -20.180 -30.771 1.00 84.38 77 ASN A C 1
ATOM 610 O O . ASN A 1 77 ? 22.679 -21.326 -30.978 1.00 84.38 77 ASN A O 1
ATOM 614 N N . GLU A 1 78 ? 21.921 -19.364 -31.751 1.00 83.88 78 GLU A N 1
ATOM 615 C CA . GLU A 1 78 ? 21.903 -19.742 -33.170 1.00 83.88 78 GLU A CA 1
ATOM 616 C C . GLU A 1 78 ? 23.316 -19.989 -33.717 1.00 83.88 78 GLU A C 1
ATOM 618 O O . GLU A 1 78 ? 23.578 -21.041 -34.289 1.00 83.88 78 GLU A O 1
ATOM 623 N N . VAL A 1 79 ? 24.261 -19.083 -33.443 1.00 84.00 79 VAL A N 1
ATOM 624 C CA . VAL A 1 79 ? 25.675 -19.270 -33.819 1.00 84.00 79 VAL A CA 1
ATOM 625 C C . VAL A 1 79 ? 26.285 -20.484 -33.113 1.00 84.00 79 VAL A C 1
ATOM 627 O O . VAL A 1 79 ? 27.098 -21.195 -33.696 1.00 84.00 79 VAL A O 1
ATOM 630 N N . LEU A 1 80 ? 25.902 -20.743 -31.857 1.00 74.44 80 LEU A N 1
ATOM 631 C CA . LEU A 1 80 ? 26.306 -21.961 -31.155 1.00 74.44 80 LEU A CA 1
ATOM 632 C C . LEU A 1 80 ? 25.722 -23.210 -31.812 1.00 74.44 80 LEU A C 1
ATOM 634 O O . LEU A 1 80 ? 26.454 -24.177 -31.952 1.00 74.44 80 LEU A O 1
ATOM 638 N N . ALA A 1 81 ? 24.453 -23.196 -32.220 1.00 77.31 81 ALA A N 1
ATOM 639 C CA . ALA A 1 81 ? 23.828 -24.320 -32.909 1.00 77.31 81 ALA A CA 1
ATOM 640 C C . ALA A 1 81 ? 24.531 -24.609 -34.244 1.00 77.31 81 ALA A C 1
ATOM 642 O O . ALA A 1 81 ? 24.936 -25.741 -34.476 1.00 77.31 81 ALA A O 1
ATOM 643 N N . GLU A 1 82 ? 24.805 -23.579 -35.048 1.00 71.25 82 GLU A N 1
ATOM 644 C CA . GLU A 1 82 ? 25.558 -23.705 -36.304 1.00 71.25 82 GLU A CA 1
ATOM 645 C C . GLU A 1 82 ? 26.985 -24.246 -36.073 1.00 71.25 82 GLU A C 1
ATOM 647 O O . GLU A 1 82 ? 27.462 -25.132 -36.787 1.00 71.25 82 GLU A O 1
ATOM 652 N N . LEU A 1 83 ? 27.667 -23.782 -35.020 1.00 67.75 83 LEU A N 1
ATOM 653 C CA . LEU A 1 83 ? 28.991 -24.287 -34.647 1.00 67.75 83 LEU A CA 1
ATOM 654 C C . LEU A 1 83 ? 28.949 -25.713 -34.082 1.00 67.75 83 LEU A C 1
ATOM 656 O O . LEU A 1 83 ? 29.869 -26.492 -34.338 1.00 67.75 83 LEU A O 1
ATOM 660 N N . MET A 1 84 ? 27.914 -26.081 -33.328 1.00 59.28 84 MET A N 1
ATOM 661 C CA . MET A 1 84 ? 27.724 -27.435 -32.802 1.00 59.28 84 MET A CA 1
ATOM 662 C C . MET A 1 84 ? 27.397 -28.415 -33.931 1.00 59.28 84 MET A C 1
ATOM 664 O O . MET A 1 84 ? 27.971 -29.505 -33.959 1.00 59.28 84 MET A O 1
ATOM 668 N N . ASP A 1 85 ? 26.606 -28.001 -34.919 1.00 57.31 85 ASP A N 1
ATOM 669 C CA . ASP A 1 85 ? 26.379 -28.765 -36.147 1.00 57.31 85 ASP A CA 1
ATOM 670 C C . ASP A 1 85 ? 27.683 -28.949 -36.944 1.00 57.31 85 ASP A C 1
ATOM 672 O O . ASP A 1 85 ? 27.932 -30.023 -37.487 1.00 57.31 85 ASP A O 1
ATOM 676 N N . SER A 1 86 ? 28.595 -27.967 -36.922 1.00 56.00 86 SER A N 1
ATOM 677 C CA . SER A 1 86 ? 29.934 -28.111 -37.522 1.00 56.00 86 SER A CA 1
ATOM 678 C C . SER A 1 86 ? 30.935 -28.930 -36.680 1.00 56.00 86 SER A C 1
ATOM 680 O O . SER A 1 86 ? 31.902 -29.466 -37.221 1.00 56.00 86 SER A O 1
ATOM 682 N N . SER A 1 87 ? 30.715 -29.066 -35.364 1.00 49.97 87 SER A N 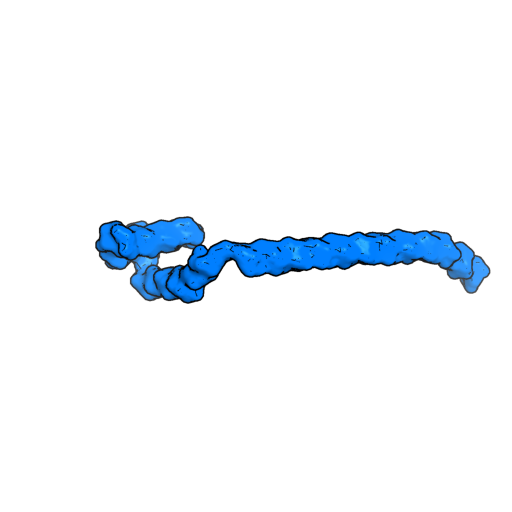1
ATOM 683 C CA . SER A 1 87 ? 31.645 -29.731 -34.428 1.00 49.97 87 SER A CA 1
ATOM 684 C C . SER A 1 87 ? 31.288 -31.194 -34.138 1.00 49.97 87 SER A C 1
ATOM 686 O O . SER A 1 87 ? 32.170 -31.984 -33.793 1.00 49.97 87 SER A O 1
ATOM 688 N N . THR A 1 88 ? 30.025 -31.596 -34.309 1.00 50.16 88 THR A N 1
ATOM 689 C CA . THR A 1 88 ? 29.596 -32.999 -34.139 1.00 50.16 88 THR A CA 1
ATOM 690 C C . THR A 1 88 ? 30.179 -33.941 -35.198 1.00 50.16 88 THR A C 1
ATOM 692 O O . THR A 1 88 ? 30.221 -35.150 -34.979 1.00 50.16 88 THR A O 1
ATOM 695 N N . VAL A 1 89 ? 30.734 -33.403 -36.289 1.00 47.91 89 VAL A N 1
ATOM 696 C CA . VAL A 1 89 ? 31.431 -34.185 -37.322 1.00 47.91 89 VAL A CA 1
ATOM 697 C C . VAL A 1 89 ? 32.873 -34.549 -36.928 1.00 47.91 89 VAL A C 1
ATOM 699 O O . VAL A 1 89 ? 33.373 -35.564 -37.396 1.00 47.91 89 VAL A O 1
ATOM 702 N N . LEU A 1 90 ? 33.544 -33.804 -36.035 1.00 44.50 90 LEU A N 1
ATOM 703 C CA . LEU A 1 90 ? 34.956 -34.071 -35.687 1.00 44.50 90 LEU A CA 1
ATOM 704 C C . LEU A 1 90 ? 35.152 -34.991 -34.472 1.00 44.50 90 LEU A C 1
ATOM 706 O O . LEU A 1 90 ? 36.156 -35.699 -34.407 1.00 44.50 90 LEU A O 1
ATOM 710 N N . VAL A 1 91 ? 34.207 -35.025 -33.524 1.00 47.09 91 VAL A N 1
ATOM 711 C CA . VAL A 1 91 ? 34.303 -35.911 -32.343 1.00 47.09 91 VAL A CA 1
ATOM 712 C C . VAL A 1 91 ? 33.941 -37.363 -32.690 1.00 47.09 91 VAL A C 1
ATOM 714 O O . VAL A 1 91 ? 34.508 -38.283 -32.110 1.00 47.09 91 VAL A O 1
ATOM 717 N N . ALA A 1 92 ? 33.066 -37.589 -33.675 1.00 43.53 92 ALA A N 1
ATOM 718 C CA . ALA A 1 92 ? 32.660 -38.934 -34.099 1.00 43.53 92 ALA A CA 1
ATOM 719 C C . ALA A 1 92 ? 33.694 -39.659 -34.985 1.00 4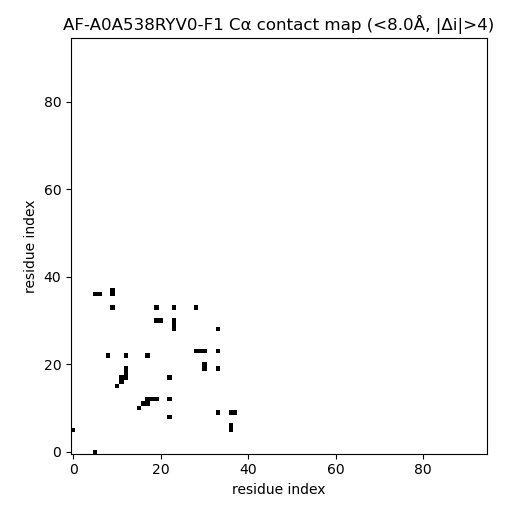3.53 92 ALA A C 1
ATOM 721 O O . ALA A 1 92 ? 33.588 -40.864 -35.181 1.00 43.53 92 ALA A O 1
ATOM 722 N N . THR A 1 93 ? 34.700 -38.955 -35.513 1.00 42.69 93 THR A N 1
ATOM 723 C CA . THR A 1 93 ? 35.779 -39.545 -36.330 1.00 42.69 93 THR A CA 1
ATOM 724 C C . THR A 1 93 ? 37.057 -39.866 -35.546 1.00 42.69 93 THR A C 1
ATOM 726 O O . THR A 1 93 ? 38.020 -40.342 -36.142 1.00 42.69 93 THR A O 1
ATOM 729 N N . ALA A 1 94 ? 37.093 -39.603 -34.234 1.00 44.28 94 ALA A N 1
ATOM 730 C CA . ALA A 1 94 ? 38.278 -39.802 -33.390 1.00 44.28 94 ALA A CA 1
ATOM 731 C C . ALA A 1 94 ? 38.081 -40.793 -32.218 1.00 44.28 94 ALA A C 1
ATOM 733 O O . ALA A 1 94 ? 38.953 -40.872 -31.352 1.00 44.28 94 ALA A O 1
ATOM 734 N N . ALA A 1 95 ? 36.980 -41.552 -32.190 1.00 39.62 95 ALA A N 1
ATOM 735 C CA . ALA A 1 95 ? 36.739 -42.663 -31.260 1.00 39.62 95 ALA A CA 1
ATOM 736 C C . ALA A 1 95 ? 36.404 -43.936 -32.044 1.00 39.62 95 ALA A C 1
ATOM 738 O O . ALA A 1 95 ? 36.866 -45.017 -31.618 1.00 39.62 95 ALA A O 1
#